Protein AF-A0A973MDX3-F1 (afdb_monomer)

Foldseek 3Di:
DPPPPCVQVDPPDQDDPRDDPVVVVVVVCLVQLLDPVNLVVVVVVLVVVVVVVVVDDDDPDPVVVVVVSVVVNVVSVVVSVVSNVVVVVVVVVVVVVVVVVVVVVVVVVVVVVVVVVVVVVCVVVVPDDDPDD

pLDDT: mean 78.84, std 12.29, range [44.19, 97.0]

Secondary structure (DSSP, 8-state):
--GGGSGGG-TTS--TTSS-HHHHHHHHHHHHHTSHHHHHHHHHHHHHHHHHHHTS---S-HHHHHHHHHHHHHHHHHHHHHHHHHHHHHHHHHHHHHHHHHHHHHHHHHHHHHHHHHHHHHHHTTPPP----

Mean predicted aligned error: 11.64 Å

Radius of gyration: 28.74 Å; Cα contacts (8 Å, |Δi|>4): 23; chains: 1; bounding box: 71×27×79 Å

Structure (mmCIF, N/CA/C/O backbone):
data_AF-A0A973MDX3-F1
#
_entry.id   AF-A0A973MDX3-F1
#
loop_
_atom_site.group_PDB
_atom_site.id
_atom_site.type_symbol
_atom_site.label_atom_id
_atom_site.label_alt_id
_atom_site.label_comp_id
_atom_site.label_asym_id
_atom_site.label_entity_id
_atom_site.label_seq_id
_atom_site.pdbx_PDB_ins_code
_atom_site.Cartn_x
_atom_site.Cartn_y
_atom_site.Cartn_z
_atom_site.occupancy
_atom_site.B_iso_or_equiv
_atom_site.auth_seq_id
_atom_site.auth_comp_id
_atom_site.auth_asym_id
_atom_site.auth_atom_id
_atom_site.pdbx_PDB_model_num
ATOM 1 N N . MET A 1 1 ? -20.266 -10.445 -2.360 1.00 44.19 1 MET A N 1
ATOM 2 C CA . MET A 1 1 ? -19.192 -9.954 -3.263 1.00 44.19 1 MET A CA 1
ATOM 3 C C . MET A 1 1 ? -19.263 -8.447 -3.625 1.00 44.19 1 MET A C 1
ATOM 5 O O . MET A 1 1 ? -18.546 -8.027 -4.521 1.00 44.19 1 MET A O 1
ATOM 9 N N . ARG A 1 2 ? -20.043 -7.577 -2.941 1.00 49.28 2 ARG A N 1
ATOM 10 C CA . ARG A 1 2 ? -20.122 -6.118 -3.250 1.00 49.28 2 ARG A CA 1
ATOM 11 C C . ARG A 1 2 ? -19.399 -5.180 -2.252 1.00 49.28 2 ARG A C 1
ATOM 13 O O . ARG A 1 2 ? -19.384 -3.975 -2.477 1.00 49.28 2 ARG A O 1
ATOM 20 N N . ALA A 1 3 ? -18.777 -5.704 -1.190 1.00 52.31 3 ALA A N 1
ATOM 21 C CA . ALA A 1 3 ? -18.281 -4.909 -0.054 1.00 52.31 3 ALA A CA 1
ATOM 22 C C . ALA A 1 3 ? -16.904 -4.230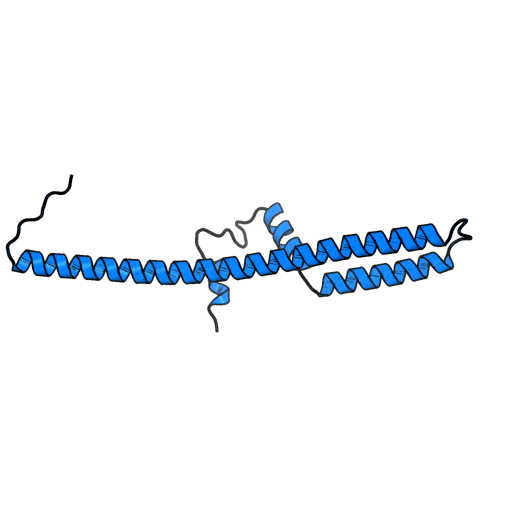 -0.246 1.00 52.31 3 ALA A C 1
ATOM 24 O O . ALA A 1 3 ? -16.581 -3.298 0.482 1.00 52.31 3 ALA A O 1
ATOM 25 N N . HIS A 1 4 ? -16.115 -4.612 -1.258 1.00 52.97 4 HIS A N 1
ATOM 26 C CA . HIS A 1 4 ? -14.783 -4.030 -1.522 1.00 52.97 4 HIS A CA 1
ATOM 27 C C . HIS A 1 4 ? -14.821 -2.525 -1.894 1.00 52.97 4 HIS A C 1
ATOM 29 O O . HIS A 1 4 ? -13.790 -1.865 -1.942 1.00 52.97 4 HIS A O 1
ATOM 35 N N . ARG A 1 5 ? -16.010 -1.961 -2.162 1.00 55.16 5 ARG A N 1
ATOM 36 C CA . ARG A 1 5 ? -16.206 -0.562 -2.590 1.00 55.16 5 ARG A CA 1
ATOM 37 C C . ARG A 1 5 ? -16.560 0.422 -1.464 1.00 55.16 5 ARG A C 1
ATOM 39 O O . ARG A 1 5 ? -16.683 1.613 -1.733 1.00 55.16 5 ARG A O 1
ATOM 46 N N . LEU A 1 6 ? -16.774 -0.045 -0.232 1.00 58.00 6 LEU A N 1
ATOM 47 C CA . LEU A 1 6 ? -17.270 0.807 0.863 1.00 58.00 6 LEU A CA 1
ATOM 48 C C . LEU A 1 6 ? -16.161 1.543 1.629 1.00 58.00 6 LEU A C 1
ATOM 50 O O . LEU A 1 6 ? -16.443 2.575 2.228 1.00 58.00 6 LEU A O 1
ATOM 54 N N . TRP A 1 7 ? -14.905 1.087 1.547 1.00 62.62 7 TRP A N 1
ATOM 55 C CA . TRP A 1 7 ? -13.772 1.730 2.234 1.00 62.62 7 TRP A CA 1
ATOM 56 C C . TRP A 1 7 ? -13.545 3.177 1.777 1.00 62.62 7 TRP A C 1
ATOM 58 O O . TRP A 1 7 ? -13.230 4.053 2.573 1.00 62.62 7 TRP A O 1
ATOM 68 N N . HIS A 1 8 ? -13.810 3.456 0.499 1.00 59.34 8 HIS A N 1
ATOM 69 C CA . HIS A 1 8 ? -13.708 4.797 -0.087 1.00 59.34 8 HIS A CA 1
ATOM 70 C C . HIS A 1 8 ? -14.754 5.784 0.460 1.00 59.34 8 HIS A C 1
ATOM 72 O O . HIS A 1 8 ? -14.729 6.948 0.092 1.00 59.34 8 HIS A O 1
ATOM 78 N N . ARG A 1 9 ? -15.721 5.321 1.262 1.00 55.41 9 ARG A N 1
ATOM 79 C CA . ARG A 1 9 ? -16.761 6.154 1.883 1.00 55.41 9 ARG A CA 1
ATOM 80 C C . ARG A 1 9 ? -16.595 6.274 3.396 1.00 55.41 9 ARG A C 1
ATOM 82 O O . ARG A 1 9 ? -17.478 6.820 4.051 1.00 55.41 9 ARG A O 1
ATOM 89 N N . HIS A 1 10 ? -15.503 5.752 3.958 1.00 63.84 10 HIS A N 1
ATOM 90 C CA . HIS A 1 10 ? -15.245 5.897 5.382 1.00 63.84 10 HIS A CA 1
ATOM 91 C C . HIS A 1 10 ? -14.943 7.376 5.688 1.00 63.84 10 HIS A C 1
ATOM 93 O O . HIS A 1 10 ? -14.055 7.942 5.050 1.00 63.84 10 HIS A O 1
ATOM 99 N N . PRO A 1 11 ? -15.632 8.017 6.651 1.00 62.00 11 PRO A N 1
ATOM 100 C CA . PRO A 1 11 ? -15.537 9.464 6.893 1.00 62.00 11 PRO A CA 1
ATOM 101 C C . PRO A 1 11 ? -14.134 9.947 7.301 1.00 62.00 11 PRO A C 1
ATOM 103 O O . PRO A 1 11 ? -13.851 11.137 7.230 1.00 62.00 11 PRO A O 1
ATOM 106 N N . GLY A 1 12 ? -13.244 9.033 7.702 1.00 66.75 12 GLY A N 1
ATOM 107 C CA . GLY A 1 12 ? -11.834 9.323 7.991 1.00 66.75 12 GLY A CA 1
ATOM 108 C C . GLY A 1 12 ? -10.879 9.210 6.793 1.00 66.75 12 GLY A C 1
ATOM 109 O O . GLY A 1 12 ? -9.713 9.570 6.926 1.00 66.75 12 GLY A O 1
ATOM 110 N N . VAL A 1 13 ? -11.328 8.711 5.634 1.00 66.38 13 VAL A N 1
ATOM 111 C CA . VAL A 1 13 ? -10.479 8.489 4.450 1.00 66.38 13 VAL A CA 1
ATOM 112 C C . VAL A 1 13 ? -10.815 9.523 3.376 1.00 66.38 13 VAL A C 1
ATOM 114 O O . VAL A 1 13 ? -11.832 9.430 2.686 1.00 66.38 13 VAL A O 1
ATOM 117 N N . ARG A 1 14 ? -9.930 10.511 3.216 1.00 70.12 14 ARG A N 1
ATOM 118 C CA . ARG A 1 14 ? -10.050 11.567 2.197 1.00 70.12 14 ARG A CA 1
ATOM 119 C C . ARG A 1 14 ? -10.052 10.936 0.805 1.00 70.12 14 ARG A C 1
ATOM 121 O O . ARG A 1 14 ? -9.131 10.207 0.448 1.00 70.12 14 ARG A O 1
ATOM 128 N N . THR A 1 15 ? -11.091 11.197 0.019 1.00 69.81 15 THR A N 1
ATOM 129 C CA . THR A 1 15 ? -11.275 10.607 -1.315 1.00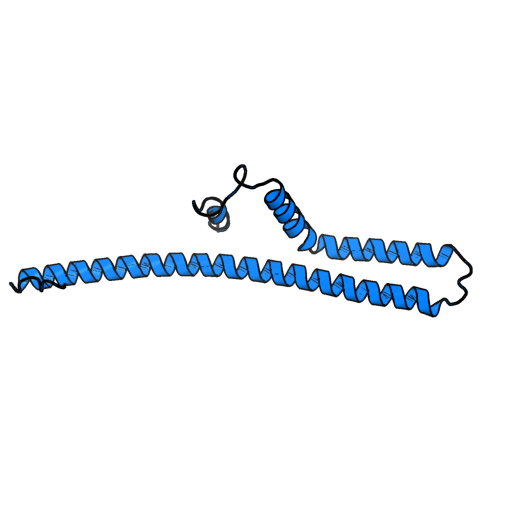 69.81 15 THR A CA 1
ATOM 130 C C . THR A 1 15 ? -11.814 11.634 -2.313 1.00 69.81 15 THR A C 1
ATOM 132 O O . THR A 1 15 ? -12.393 12.652 -1.948 1.00 69.81 15 THR A O 1
ATOM 135 N N . GLY A 1 16 ? -11.597 11.398 -3.610 1.00 72.88 16 GLY A N 1
ATOM 136 C CA . GLY A 1 16 ? -12.126 12.247 -4.683 1.00 72.88 16 GLY A CA 1
ATOM 137 C C . GLY A 1 16 ? -11.567 13.678 -4.722 1.00 72.88 16 GLY A C 1
ATOM 138 O O . GLY A 1 16 ? -10.471 13.905 -5.243 1.00 72.88 16 GLY A O 1
ATOM 139 N N . THR A 1 17 ? -12.380 14.645 -4.291 1.00 68.62 17 THR A N 1
ATOM 140 C CA . THR A 1 17 ? -12.088 16.092 -4.298 1.00 68.62 17 THR A CA 1
ATOM 141 C C . THR A 1 17 ? -11.351 16.567 -3.048 1.00 68.62 17 THR A C 1
ATOM 143 O O . THR A 1 17 ? -10.776 17.649 -3.081 1.00 68.62 17 THR A O 1
ATOM 146 N N . ASP A 1 18 ? -11.317 15.750 -1.989 1.00 74.81 18 ASP A N 1
ATOM 147 C CA . ASP A 1 18 ? -10.689 16.101 -0.704 1.00 74.81 18 ASP A CA 1
ATOM 148 C C . ASP A 1 18 ? -9.188 15.773 -0.643 1.00 74.81 18 ASP A C 1
ATOM 150 O O . ASP A 1 18 ? -8.508 16.113 0.335 1.00 74.81 18 ASP A O 1
ATOM 154 N N . LEU A 1 19 ? -8.671 15.113 -1.687 1.00 77.12 19 LEU A N 1
ATOM 155 C CA . LEU A 1 19 ? -7.246 14.857 -1.881 1.00 77.12 19 LEU A CA 1
ATOM 156 C C . LEU A 1 19 ? -6.556 16.098 -2.445 1.00 77.12 19 LEU A C 1
ATOM 158 O O . LEU A 1 19 ? -7.000 16.711 -3.419 1.00 77.12 19 LEU A O 1
ATOM 162 N N . THR A 1 20 ? -5.400 16.414 -1.884 1.00 86.00 20 THR A N 1
ATOM 163 C CA . THR A 1 20 ? -4.462 17.369 -2.462 1.00 86.00 20 THR A CA 1
ATOM 164 C C . THR A 1 20 ? -3.968 16.881 -3.829 1.00 86.00 20 THR A C 1
ATOM 166 O O . THR A 1 20 ? -3.976 15.688 -4.149 1.00 86.00 20 THR A O 1
ATOM 169 N N . ARG A 1 21 ? -3.481 17.812 -4.661 1.00 83.25 21 ARG A N 1
ATOM 170 C CA . ARG A 1 21 ? -2.885 17.467 -5.967 1.00 83.25 21 ARG A CA 1
ATOM 171 C C . ARG A 1 21 ? -1.739 16.454 -5.829 1.00 83.25 21 ARG A C 1
ATOM 173 O O . ARG A 1 21 ? -1.586 15.606 -6.703 1.00 83.25 21 ARG A O 1
ATOM 180 N N . GLY A 1 22 ? -0.983 16.527 -4.729 1.00 84.06 22 GLY A N 1
ATOM 181 C CA . GLY A 1 22 ? 0.102 15.595 -4.417 1.00 84.06 22 GLY A CA 1
ATOM 182 C C . GLY A 1 22 ? -0.401 14.186 -4.116 1.00 84.06 22 GLY A C 1
ATOM 183 O O . GLY A 1 22 ? 0.093 13.230 -4.703 1.00 84.06 22 GLY A O 1
ATOM 184 N N . GLU A 1 23 ? -1.433 14.048 -3.284 1.00 82.56 23 GLU A N 1
ATOM 185 C CA . GLU A 1 23 ? -2.007 12.735 -2.958 1.00 82.56 23 GLU A CA 1
ATOM 186 C C . GLU A 1 23 ? -2.644 12.074 -4.186 1.00 82.56 23 GLU A C 1
ATOM 188 O O . GLU A 1 23 ? -2.453 10.884 -4.426 1.00 82.56 23 GLU A O 1
ATOM 193 N N . ARG A 1 24 ? -3.321 12.856 -5.037 1.00 82.06 24 ARG A N 1
ATOM 194 C CA . ARG A 1 24 ? -3.885 12.335 -6.289 1.00 82.06 24 ARG A CA 1
ATOM 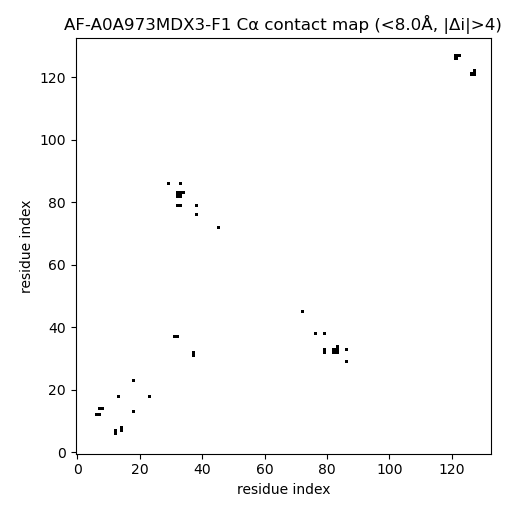195 C C . ARG A 1 24 ? -2.790 11.842 -7.245 1.00 82.06 24 ARG A C 1
ATOM 197 O O . ARG A 1 24 ? -2.962 10.806 -7.883 1.00 82.06 24 ARG A O 1
ATOM 204 N N . ALA A 1 25 ? -1.667 12.557 -7.342 1.00 82.75 25 ALA A N 1
ATOM 205 C CA . ALA A 1 25 ? -0.520 12.118 -8.136 1.00 82.75 25 ALA A CA 1
ATOM 206 C C . ALA A 1 25 ? 0.134 10.854 -7.551 1.00 82.75 25 ALA A C 1
ATOM 208 O O . ALA A 1 25 ? 0.459 9.934 -8.301 1.00 82.75 25 ALA A O 1
ATOM 209 N N . ALA A 1 26 ? 0.267 10.778 -6.224 1.00 82.94 26 ALA A N 1
ATOM 210 C CA . ALA A 1 26 ? 0.806 9.614 -5.530 1.00 82.94 26 ALA A CA 1
ATOM 211 C C . ALA A 1 26 ? -0.054 8.361 -5.750 1.00 82.94 26 ALA A C 1
ATOM 213 O O . ALA A 1 26 ? 0.491 7.294 -6.020 1.00 82.94 26 ALA A O 1
ATOM 214 N N . ASP A 1 27 ? -1.384 8.479 -5.723 1.00 82.31 27 ASP A N 1
ATOM 215 C CA . ASP A 1 27 ? -2.278 7.348 -5.992 1.00 82.31 27 ASP A CA 1
ATOM 216 C C . ASP A 1 27 ? -2.190 6.866 -7.445 1.00 82.31 27 ASP A C 1
ATOM 218 O O . ASP A 1 27 ? -2.148 5.658 -7.695 1.00 82.31 27 ASP A O 1
ATOM 222 N N . ILE A 1 28 ? -2.097 7.787 -8.410 1.00 79.81 28 ILE A N 1
ATOM 223 C CA . ILE A 1 28 ? -1.875 7.435 -9.820 1.00 79.81 28 ILE A CA 1
ATOM 224 C C . ILE A 1 28 ? -0.535 6.708 -9.971 1.00 79.81 28 ILE A C 1
ATOM 226 O O . ILE A 1 28 ? -0.473 5.650 -10.602 1.00 79.81 28 ILE A O 1
ATOM 230 N N . MET A 1 29 ? 0.524 7.238 -9.355 1.00 77.00 29 MET A N 1
ATOM 231 C CA . MET A 1 29 ? 1.859 6.649 -9.397 1.00 77.00 29 MET A CA 1
ATOM 232 C C . MET A 1 29 ? 1.884 5.268 -8.732 1.00 77.00 29 MET A C 1
ATOM 234 O O . MET A 1 29 ? 2.374 4.323 -9.343 1.00 77.00 29 MET A O 1
ATOM 238 N N . ARG A 1 30 ? 1.275 5.101 -7.551 1.00 77.50 30 ARG A N 1
ATOM 239 C CA . ARG A 1 30 ? 1.152 3.810 -6.853 1.00 77.50 30 ARG A CA 1
ATOM 240 C C . ARG A 1 30 ? 0.405 2.781 -7.696 1.00 77.50 30 ARG A C 1
ATOM 242 O O . ARG A 1 30 ? 0.820 1.623 -7.783 1.00 77.50 30 ARG A O 1
ATOM 249 N N . ASN A 1 31 ? -0.684 3.190 -8.343 1.00 77.69 31 ASN A N 1
ATOM 250 C CA . ASN A 1 31 ? -1.482 2.277 -9.150 1.00 77.69 31 ASN A CA 1
ATOM 251 C C . ASN A 1 31 ? -0.774 1.879 -10.459 1.00 77.69 31 ASN A C 1
ATOM 253 O O . ASN A 1 31 ? -0.890 0.729 -10.884 1.00 77.69 31 ASN A O 1
ATOM 257 N N . SER A 1 32 ? -0.006 2.804 -11.044 1.00 73.38 32 SER A N 1
ATOM 258 C CA . SER A 1 32 ? 0.843 2.599 -12.223 1.00 73.38 32 SER A CA 1
ATOM 259 C C . SER A 1 32 ? 2.058 1.710 -11.930 1.00 73.38 32 SER A C 1
ATOM 261 O O . SER A 1 32 ? 2.281 0.722 -12.624 1.00 73.38 32 SER A O 1
ATOM 263 N N . MET A 1 33 ? 2.837 2.038 -10.895 1.00 73.75 33 MET A N 1
ATOM 264 C CA . MET A 1 33 ? 4.106 1.375 -10.562 1.00 73.75 33 MET A CA 1
ATOM 265 C C . MET A 1 33 ? 3.923 -0.025 -9.968 1.00 73.75 33 MET A C 1
ATOM 267 O O . MET A 1 33 ? 4.736 -0.907 -10.217 1.00 73.75 33 MET A O 1
ATOM 271 N N . GLY A 1 34 ? 2.845 -0.270 -9.220 1.00 70.00 34 GLY A N 1
ATOM 272 C CA . GLY A 1 34 ? 2.538 -1.587 -8.648 1.00 70.00 34 GLY A CA 1
ATOM 273 C C . GLY A 1 34 ? 1.748 -2.508 -9.587 1.00 70.00 34 GLY A C 1
ATOM 274 O O . GLY A 1 34 ? 0.895 -3.265 -9.117 1.00 70.00 34 GLY A O 1
ATOM 275 N N . SER A 1 35 ? 1.919 -2.384 -10.906 1.00 80.38 35 SER A N 1
ATOM 276 C CA . SER A 1 35 ? 1.211 -3.185 -11.914 1.00 80.38 35 SER A CA 1
ATOM 277 C C . SER A 1 35 ? 2.181 -4.057 -12.707 1.00 80.38 35 SER A C 1
ATOM 279 O O . SER A 1 35 ? 3.265 -3.611 -13.076 1.00 80.38 35 SER A O 1
ATOM 281 N N . TRP A 1 36 ? 1.760 -5.278 -13.047 1.00 77.56 36 TRP A N 1
ATOM 282 C CA . TRP A 1 36 ? 2.531 -6.175 -13.914 1.00 77.56 36 TRP A CA 1
ATOM 283 C C . TRP A 1 36 ? 2.842 -5.546 -15.280 1.00 77.56 36 TRP A C 1
ATOM 285 O O . TRP A 1 36 ? 3.927 -5.752 -15.815 1.00 77.56 36 TRP A O 1
ATOM 295 N N . ASN A 1 37 ? 1.950 -4.699 -15.805 1.00 79.88 37 ASN A N 1
ATOM 296 C CA . ASN A 1 37 ? 2.157 -4.018 -17.087 1.00 79.88 37 ASN A CA 1
ATOM 297 C C . ASN A 1 37 ? 3.370 -3.069 -17.073 1.00 79.88 37 ASN A C 1
ATOM 299 O O . ASN A 1 37 ? 4.029 -2.915 -18.097 1.00 79.88 37 ASN A O 1
ATOM 303 N N . PHE A 1 38 ? 3.691 -2.457 -15.926 1.00 78.06 38 PHE A N 1
ATOM 304 C CA . PHE A 1 38 ? 4.862 -1.584 -15.791 1.00 78.06 38 PHE A CA 1
ATOM 305 C C . PHE A 1 38 ? 6.169 -2.382 -15.874 1.00 78.06 38 PHE A C 1
ATOM 307 O O . PHE A 1 38 ? 7.105 -1.967 -16.556 1.00 78.06 38 PHE A O 1
ATOM 314 N N . VAL A 1 39 ? 6.199 -3.567 -15.256 1.00 80.94 39 VAL A N 1
ATOM 315 C CA . VAL A 1 39 ? 7.346 -4.486 -15.314 1.00 80.94 39 VAL A CA 1
ATOM 316 C C . VAL A 1 39 ? 7.626 -4.905 -16.756 1.00 80.94 39 VAL A C 1
ATOM 318 O O . VAL A 1 39 ? 8.755 -4.778 -17.224 1.00 80.94 39 VAL A O 1
ATOM 321 N N . PHE A 1 40 ? 6.594 -5.331 -17.492 1.00 82.56 40 PHE A N 1
ATOM 322 C CA . PHE A 1 40 ? 6.743 -5.708 -18.901 1.00 82.56 40 PHE A CA 1
ATOM 323 C C . PHE A 1 40 ? 7.151 -4.527 -19.790 1.00 82.56 40 PHE A C 1
ATOM 325 O O . PHE A 1 40 ? 8.006 -4.692 -20.656 1.00 82.56 40 PHE A O 1
ATOM 332 N N . GLY A 1 41 ? 6.600 -3.330 -19.559 1.00 84.75 41 GLY A N 1
ATOM 333 C CA . GLY A 1 41 ? 6.989 -2.123 -20.292 1.00 84.75 41 GLY A CA 1
ATOM 334 C C . GLY A 1 41 ? 8.462 -1.757 -20.091 1.00 84.75 41 GLY A C 1
ATOM 335 O O . GLY A 1 41 ? 9.158 -1.456 -21.058 1.00 84.75 41 GLY A O 1
ATOM 336 N N . SER A 1 42 ? 8.960 -1.852 -18.854 1.00 76.75 42 SER A N 1
ATOM 337 C CA . SER A 1 42 ? 10.376 -1.625 -18.547 1.00 76.75 42 SER A CA 1
ATOM 338 C C . SER A 1 42 ? 11.283 -2.680 -19.192 1.00 76.75 42 SER A C 1
ATOM 340 O O . SER A 1 42 ? 12.329 -2.323 -19.733 1.00 76.75 42 SER A O 1
ATOM 342 N N . LEU A 1 43 ? 10.858 -3.948 -19.215 1.00 81.56 43 LEU A N 1
ATOM 343 C CA . LEU A 1 43 ? 11.578 -5.031 -19.894 1.00 81.56 43 LEU A CA 1
ATOM 344 C C . LEU A 1 43 ? 11.667 -4.810 -21.410 1.00 81.56 43 LEU A C 1
ATOM 346 O O . LEU A 1 43 ? 12.732 -4.986 -21.995 1.00 81.56 43 LEU A O 1
ATOM 350 N N . LEU A 1 44 ? 10.564 -4.403 -22.045 1.00 85.88 44 LEU A N 1
ATOM 351 C CA . LEU A 1 44 ? 10.523 -4.118 -23.482 1.00 85.88 44 LEU A CA 1
ATOM 352 C C . LEU A 1 44 ? 11.371 -2.898 -23.848 1.00 85.88 44 LEU A C 1
ATOM 354 O O . LEU A 1 44 ? 12.107 -2.940 -24.831 1.00 85.88 44 LEU A O 1
ATOM 358 N N . PHE A 1 45 ? 11.304 -1.832 -23.046 1.00 83.44 45 PHE A N 1
ATOM 359 C CA . PHE A 1 45 ? 12.154 -0.655 -23.222 1.00 83.44 45 PHE A CA 1
ATOM 360 C C . PHE A 1 45 ? 13.638 -1.026 -23.137 1.00 83.44 45 PHE A C 1
ATOM 362 O O . PHE A 1 45 ? 14.425 -0.628 -23.992 1.00 83.44 45 PHE A O 1
ATOM 369 N N . LEU A 1 46 ? 14.008 -1.847 -22.151 1.00 75.69 46 LEU A N 1
ATOM 370 C CA . LEU A 1 46 ? 15.373 -2.332 -21.989 1.00 75.69 46 LEU A CA 1
ATOM 371 C C . LEU A 1 46 ? 15.818 -3.207 -23.167 1.00 75.69 46 LEU A C 1
ATOM 373 O O . LEU A 1 46 ? 16.917 -3.020 -23.679 1.00 75.69 46 LEU A O 1
ATOM 377 N N . ALA A 1 47 ? 14.968 -4.129 -23.626 1.00 81.25 47 ALA A N 1
ATOM 378 C CA . ALA A 1 47 ? 15.258 -4.967 -24.787 1.00 81.25 47 ALA A CA 1
ATOM 379 C C . ALA A 1 47 ? 15.476 -4.124 -26.057 1.00 81.25 47 ALA A C 1
ATOM 381 O O . ALA A 1 47 ? 16.418 -4.370 -26.809 1.00 81.25 47 ALA A O 1
ATOM 382 N N . GLY A 1 48 ? 14.655 -3.087 -26.259 1.00 83.56 48 GLY A N 1
ATOM 383 C CA . GLY A 1 48 ? 14.841 -2.121 -27.343 1.00 83.56 48 GLY A CA 1
ATOM 384 C C . GLY A 1 48 ? 16.136 -1.315 -27.206 1.00 83.56 48 GLY A C 1
ATOM 385 O O . GLY A 1 48 ? 16.825 -1.088 -28.197 1.00 83.56 48 GLY A O 1
ATOM 386 N N . TRP A 1 49 ? 16.506 -0.932 -25.982 1.00 75.25 49 TRP A N 1
ATOM 387 C CA . TRP A 1 49 ? 17.741 -0.198 -25.707 1.00 75.25 49 TRP A CA 1
ATOM 388 C C . TRP A 1 49 ? 18.998 -1.038 -25.960 1.00 75.25 49 TRP A C 1
ATOM 390 O O . TRP A 1 49 ? 19.957 -0.540 -26.543 1.00 75.25 49 TRP A O 1
ATOM 400 N N . ILE A 1 50 ? 18.981 -2.320 -25.578 1.00 74.06 50 ILE A N 1
ATOM 401 C CA . ILE A 1 50 ? 20.053 -3.279 -25.890 1.00 74.06 50 ILE A CA 1
ATOM 402 C C . ILE A 1 50 ? 20.231 -3.387 -27.404 1.00 74.06 50 ILE A C 1
ATOM 404 O O . ILE A 1 50 ? 21.341 -3.232 -27.902 1.00 74.06 50 ILE A O 1
ATOM 408 N N . ALA A 1 51 ? 19.136 -3.592 -28.141 1.00 77.19 51 ALA A N 1
ATOM 409 C CA . ALA A 1 51 ? 19.184 -3.702 -29.596 1.00 77.19 51 ALA A CA 1
ATOM 410 C C . ALA A 1 51 ? 19.749 -2.432 -30.260 1.00 77.19 51 ALA A C 1
ATOM 412 O O . ALA A 1 51 ? 20.524 -2.529 -31.207 1.00 77.19 51 ALA A O 1
ATOM 413 N N . ALA A 1 52 ? 19.405 -1.248 -29.742 1.00 74.06 52 ALA A N 1
ATOM 414 C CA . ALA A 1 52 ? 19.949 0.019 -30.224 1.00 74.06 52 ALA A CA 1
ATOM 415 C C . ALA A 1 52 ? 21.449 0.181 -29.906 1.00 74.06 52 ALA A C 1
ATOM 417 O O . ALA A 1 52 ? 22.204 0.674 -30.748 1.00 74.06 52 ALA A O 1
ATOM 418 N N . ALA A 1 53 ? 21.891 -0.256 -28.721 1.00 71.31 53 ALA A N 1
ATOM 419 C CA . ALA A 1 53 ? 23.286 -0.172 -28.289 1.00 71.31 53 ALA A CA 1
ATOM 420 C C . ALA A 1 53 ? 24.232 -1.018 -29.163 1.00 71.31 53 ALA A C 1
ATOM 422 O O . ALA A 1 53 ? 25.331 -0.565 -29.474 1.00 71.31 53 ALA A O 1
ATOM 423 N N . GLU A 1 54 ? 23.788 -2.191 -29.624 1.00 66.00 54 GLU A N 1
ATOM 424 C CA . GLU A 1 54 ? 24.556 -3.071 -30.525 1.00 66.00 54 GLU A CA 1
ATOM 425 C C . GLU A 1 54 ? 24.769 -2.464 -31.928 1.00 66.00 54 GLU A C 1
ATOM 427 O O . GLU A 1 54 ? 25.732 -2.791 -32.616 1.00 66.00 54 GLU A O 1
ATOM 432 N N . THR A 1 55 ? 23.895 -1.552 -32.368 1.00 66.25 55 THR A N 1
ATOM 433 C CA . THR A 1 55 ? 23.930 -0.983 -33.731 1.00 66.25 55 THR A CA 1
ATOM 434 C C . THR A 1 55 ? 24.713 0.333 -33.876 1.00 66.25 55 THR A C 1
ATOM 436 O O . THR A 1 55 ? 24.857 0.821 -34.996 1.00 66.25 55 THR A O 1
ATOM 439 N N . GLY A 1 56 ? 25.199 0.936 -32.779 1.00 62.16 56 GLY A N 1
ATOM 440 C CA . GLY A 1 56 ? 25.507 2.376 -32.742 1.00 62.16 56 GLY A CA 1
ATOM 441 C C . GLY A 1 56 ? 26.966 2.851 -32.635 1.00 62.16 56 GLY A C 1
ATOM 442 O O . GLY A 1 56 ? 27.201 4.018 -32.939 1.00 62.16 56 GLY A O 1
ATOM 443 N N . ALA A 1 57 ? 27.956 2.052 -32.212 1.00 53.75 57 ALA A N 1
ATOM 444 C CA . ALA A 1 57 ? 29.335 2.556 -32.064 1.00 53.75 57 ALA A CA 1
ATOM 445 C C . ALA A 1 57 ? 30.394 1.439 -31.951 1.00 53.75 57 ALA A C 1
ATOM 447 O O . ALA A 1 57 ? 30.089 0.380 -31.405 1.00 53.75 57 ALA A O 1
ATOM 448 N N . PRO A 1 58 ? 31.653 1.669 -32.382 1.00 53.72 58 PRO A N 1
ATOM 449 C CA . PRO A 1 58 ? 32.772 0.808 -32.015 1.00 53.72 58 PRO A CA 1
ATOM 450 C C . PRO A 1 58 ? 33.055 1.021 -30.522 1.00 53.72 58 PRO A C 1
ATOM 452 O O . PRO A 1 58 ? 33.550 2.067 -30.113 1.00 53.72 58 PRO A O 1
ATOM 455 N N . ILE A 1 59 ? 32.630 0.070 -29.690 1.00 55.62 59 ILE A N 1
ATOM 456 C CA . ILE A 1 59 ? 32.750 0.165 -28.233 1.00 55.62 59 ILE A CA 1
ATOM 457 C C . ILE A 1 59 ? 34.141 -0.324 -27.834 1.00 55.62 59 ILE A C 1
ATOM 459 O O . ILE A 1 59 ? 34.434 -1.513 -27.943 1.00 55.62 59 ILE A O 1
ATOM 463 N N . ASP A 1 60 ? 34.964 0.565 -27.286 1.00 55.88 60 ASP A N 1
ATOM 464 C CA . ASP A 1 60 ? 36.315 0.243 -26.806 1.00 55.88 60 ASP A CA 1
ATOM 465 C C . ASP A 1 60 ? 36.344 -0.714 -25.591 1.00 55.88 60 ASP A C 1
ATOM 467 O O . ASP A 1 60 ? 37.415 -1.034 -25.092 1.00 55.88 60 ASP A O 1
ATOM 471 N N . ASN A 1 61 ? 35.196 -1.196 -25.096 1.00 60.09 61 ASN A N 1
ATOM 472 C CA . ASN A 1 61 ? 35.062 -2.289 -24.121 1.00 60.09 61 ASN A CA 1
ATOM 473 C C . ASN A 1 61 ? 33.598 -2.801 -24.083 1.00 60.09 61 ASN A C 1
ATOM 475 O O . ASN A 1 61 ? 32.786 -2.293 -23.301 1.00 60.09 61 ASN A O 1
ATOM 479 N N . PRO A 1 62 ? 33.221 -3.806 -24.893 1.00 65.62 62 PRO A N 1
ATOM 480 C CA . PRO A 1 62 ? 31.837 -4.287 -24.963 1.00 65.62 62 PRO A CA 1
ATOM 481 C C . PRO A 1 62 ? 31.347 -4.929 -23.649 1.00 65.62 62 PRO A C 1
ATOM 483 O O . PRO A 1 62 ? 30.157 -4.883 -23.337 1.00 65.62 62 PRO A O 1
ATOM 486 N N . GLN A 1 63 ? 32.251 -5.457 -22.817 1.00 65.56 63 GLN A N 1
ATOM 487 C CA . GLN A 1 63 ? 31.897 -6.091 -21.544 1.00 65.56 63 GLN A CA 1
ATOM 488 C C . GLN A 1 63 ? 31.342 -5.114 -20.492 1.00 65.56 63 GLN A C 1
ATOM 490 O O . GLN A 1 63 ? 30.411 -5.477 -19.774 1.00 65.56 63 GLN A O 1
ATOM 495 N N . LEU A 1 64 ? 31.870 -3.886 -20.381 1.00 71.06 64 LEU A N 1
ATOM 496 C CA . LEU A 1 64 ? 31.437 -2.937 -19.341 1.00 71.06 64 LEU A CA 1
ATOM 497 C C . LEU A 1 64 ? 30.045 -2.348 -19.617 1.00 71.06 64 LEU A C 1
ATOM 499 O O . LEU A 1 64 ? 29.265 -2.173 -18.680 1.00 71.06 64 LEU A O 1
ATOM 503 N N . THR A 1 65 ? 29.703 -2.093 -20.883 1.00 76.75 65 THR A N 1
ATOM 504 C CA . THR A 1 65 ? 28.386 -1.559 -21.275 1.00 76.75 65 THR A CA 1
ATOM 505 C C . THR A 1 65 ? 27.270 -2.559 -20.986 1.00 76.75 65 THR A C 1
ATOM 507 O O . THR A 1 65 ? 26.266 -2.199 -20.372 1.00 76.75 65 THR A O 1
ATOM 510 N N . ILE A 1 66 ? 27.466 -3.830 -21.351 1.00 72.38 66 ILE A N 1
ATOM 511 C CA . ILE A 1 66 ? 26.487 -4.894 -21.098 1.00 72.38 66 ILE A CA 1
ATOM 512 C C . ILE A 1 66 ? 26.361 -5.154 -19.592 1.00 72.38 66 ILE A C 1
ATOM 514 O O . ILE A 1 66 ? 25.247 -5.249 -19.077 1.00 72.38 66 ILE A O 1
ATOM 518 N N . LEU A 1 67 ? 27.482 -5.198 -18.861 1.00 80.00 67 LEU A N 1
ATOM 519 C CA . LEU A 1 67 ? 27.473 -5.409 -17.412 1.00 80.00 67 LEU A CA 1
ATOM 520 C C . LEU A 1 67 ? 26.728 -4.290 -16.664 1.00 80.00 67 LEU A C 1
ATOM 522 O O . LEU A 1 67 ? 25.893 -4.583 -15.808 1.00 80.00 67 LEU A O 1
ATOM 526 N N . ASN A 1 68 ? 26.978 -3.021 -17.004 1.00 82.94 68 ASN A N 1
ATOM 527 C CA . ASN A 1 68 ? 26.284 -1.875 -16.403 1.00 82.94 68 ASN A CA 1
ATOM 528 C C . ASN A 1 68 ? 24.768 -1.913 -16.665 1.00 82.94 6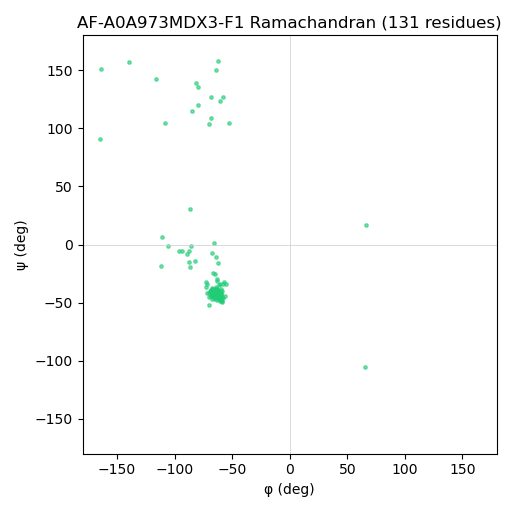8 ASN A C 1
ATOM 530 O O . ASN A 1 68 ? 23.955 -1.558 -15.807 1.00 82.94 68 ASN A O 1
ATOM 534 N N . LEU A 1 69 ? 24.374 -2.397 -17.840 1.00 77.88 69 LEU A N 1
ATOM 535 C CA . LEU A 1 69 ? 22.974 -2.534 -18.207 1.00 77.88 69 LEU A CA 1
ATOM 536 C C . LEU A 1 69 ? 22.282 -3.673 -17.446 1.00 77.88 69 LEU A C 1
ATOM 538 O O . LEU A 1 69 ? 21.174 -3.498 -16.939 1.00 77.88 69 LEU A O 1
ATOM 542 N N . VAL A 1 70 ? 22.958 -4.816 -17.300 1.00 79.12 70 VAL A N 1
ATOM 543 C CA . VAL A 1 70 ? 22.469 -5.950 -16.501 1.00 79.12 70 VAL A CA 1
ATOM 544 C C . VAL A 1 70 ? 22.318 -5.550 -15.032 1.00 79.12 70 VAL A C 1
ATOM 546 O O . VAL A 1 70 ? 21.277 -5.815 -14.433 1.00 79.12 70 VAL A O 1
ATOM 549 N N . LEU A 1 71 ? 23.303 -4.850 -14.459 1.00 82.75 71 LEU A N 1
ATOM 550 C CA . LEU A 1 71 ? 23.241 -4.340 -13.084 1.00 82.75 71 LEU A CA 1
ATOM 551 C C . LEU A 1 71 ? 22.079 -3.354 -12.893 1.00 82.75 71 LEU A C 1
ATOM 553 O O . LEU A 1 71 ? 21.334 -3.462 -11.917 1.00 82.75 71 LEU A O 1
ATOM 557 N N . SER A 1 72 ? 21.862 -2.453 -13.855 1.00 82.94 72 SER A N 1
ATOM 558 C CA . SER A 1 72 ? 20.725 -1.523 -13.843 1.00 82.94 72 SER A CA 1
ATOM 559 C C . SER A 1 72 ? 19.377 -2.252 -13.928 1.00 82.94 72 SER A C 1
ATOM 561 O O . SER A 1 72 ? 18.429 -1.883 -13.236 1.00 82.94 72 SER A O 1
ATOM 563 N N . CYS A 1 73 ? 19.286 -3.327 -14.719 1.00 79.75 73 CYS A N 1
ATOM 564 C CA . CYS A 1 73 ? 18.085 -4.158 -14.816 1.00 79.75 73 CYS A CA 1
ATOM 565 C C . CYS A 1 73 ? 17.771 -4.877 -13.502 1.00 79.75 73 CYS A C 1
ATOM 567 O O . CYS A 1 73 ? 16.614 -4.917 -13.084 1.00 79.75 73 CYS A O 1
ATOM 569 N N . VAL A 1 74 ? 18.787 -5.439 -12.841 1.00 84.88 74 VAL A N 1
ATOM 570 C CA . VAL A 1 74 ? 18.612 -6.100 -11.542 1.00 84.88 74 VAL A CA 1
ATOM 571 C C . VAL A 1 74 ? 18.118 -5.093 -10.502 1.00 84.88 74 VAL A C 1
ATOM 573 O O . VAL A 1 74 ? 17.160 -5.388 -9.790 1.00 84.88 74 VAL A O 1
ATOM 576 N N . ALA A 1 75 ? 18.684 -3.883 -10.472 1.00 86.50 75 ALA A N 1
ATOM 577 C CA . ALA A 1 75 ? 18.23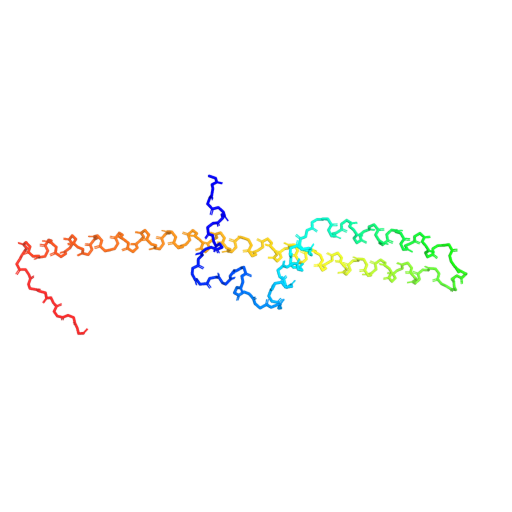1 -2.813 -9.581 1.00 86.50 75 ALA A CA 1
ATOM 578 C C . ALA A 1 75 ? 16.784 -2.362 -9.876 1.00 86.50 75 ALA A C 1
ATOM 580 O O . ALA A 1 75 ? 15.979 -2.193 -8.958 1.00 86.50 75 ALA A O 1
ATOM 581 N N . ALA A 1 76 ? 16.41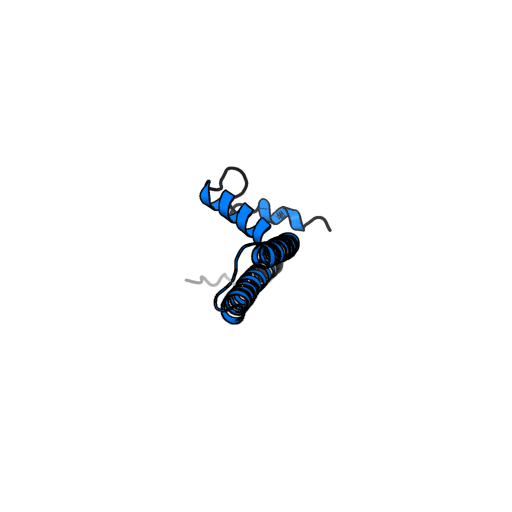3 -2.217 -11.151 1.00 83.62 76 ALA A N 1
ATOM 582 C CA . ALA A 1 76 ? 15.047 -1.870 -11.548 1.00 83.62 76 ALA A CA 1
ATOM 583 C C . ALA A 1 76 ? 14.037 -2.967 -11.169 1.00 83.62 76 ALA A C 1
ATOM 585 O O . ALA A 1 76 ? 12.964 -2.671 -10.637 1.00 83.62 76 ALA A O 1
ATOM 586 N N . LEU A 1 77 ? 14.394 -4.238 -11.384 1.00 83.06 77 LEU A N 1
ATOM 587 C CA . LEU A 1 77 ? 13.576 -5.384 -10.992 1.00 83.06 77 LEU A CA 1
ATOM 588 C C . LEU A 1 77 ? 13.396 -5.442 -9.470 1.00 83.06 77 LEU A C 1
ATOM 590 O O . LEU A 1 77 ? 12.284 -5.675 -8.998 1.00 83.06 77 LEU A O 1
ATOM 594 N N . GLN A 1 78 ? 14.455 -5.173 -8.701 1.00 84.88 78 GLN A N 1
ATOM 595 C CA . GLN A 1 78 ? 14.381 -5.061 -7.241 1.00 84.88 78 GLN A CA 1
ATOM 596 C C . GLN A 1 78 ? 13.387 -3.974 -6.812 1.00 84.88 78 GLN A C 1
ATOM 598 O O . GLN A 1 78 ? 12.527 -4.232 -5.969 1.00 84.88 78 GLN A O 1
ATOM 603 N N . GLY A 1 79 ? 13.446 -2.790 -7.433 1.00 86.56 79 GLY A N 1
ATOM 604 C CA . GLY A 1 79 ? 12.496 -1.706 -7.176 1.00 86.56 79 GLY A CA 1
ATOM 605 C C . GLY A 1 79 ? 11.049 -2.097 -7.489 1.00 86.56 79 GLY A C 1
ATOM 606 O O . GLY A 1 79 ? 10.154 -1.865 -6.677 1.00 86.56 79 GLY A O 1
ATOM 607 N N . ALA A 1 80 ? 10.809 -2.752 -8.628 1.00 84.06 80 ALA A N 1
ATOM 608 C CA . ALA A 1 80 ? 9.477 -3.205 -9.022 1.00 84.06 80 ALA A CA 1
ATOM 609 C C . ALA A 1 80 ? 8.908 -4.270 -8.070 1.00 84.06 80 ALA A C 1
ATOM 611 O O . ALA A 1 80 ? 7.749 -4.180 -7.664 1.00 84.06 80 ALA A O 1
ATOM 612 N N . ILE A 1 81 ? 9.721 -5.253 -7.674 1.00 85.00 81 ILE A N 1
ATOM 613 C CA . ILE A 1 81 ? 9.318 -6.283 -6.707 1.00 85.00 81 ILE A CA 1
ATOM 614 C C . ILE A 1 81 ? 8.967 -5.638 -5.364 1.00 85.00 81 ILE A C 1
ATOM 616 O O . ILE A 1 81 ? 7.933 -5.975 -4.788 1.00 85.00 81 ILE A O 1
ATOM 620 N N . LEU A 1 82 ? 9.770 -4.676 -4.894 1.00 88.88 82 LEU A N 1
ATOM 621 C CA . LEU A 1 82 ? 9.493 -3.927 -3.667 1.00 88.88 82 LEU A CA 1
ATOM 622 C C . LEU A 1 82 ? 8.152 -3.180 -3.750 1.00 88.88 82 LEU A C 1
ATOM 624 O O . LEU A 1 82 ? 7.338 -3.278 -2.835 1.00 88.88 82 LEU A O 1
ATOM 628 N N . LEU A 1 83 ? 7.893 -2.485 -4.861 1.00 86.00 83 LEU A N 1
ATOM 629 C CA . LEU A 1 83 ? 6.639 -1.764 -5.116 1.00 86.00 83 LEU A CA 1
ATOM 630 C C . LEU A 1 83 ? 5.419 -2.700 -5.148 1.00 86.00 83 LEU A C 1
ATOM 632 O O . LEU A 1 83 ? 4.367 -2.375 -4.594 1.00 86.00 83 LEU A O 1
ATOM 636 N N . ILE A 1 84 ? 5.550 -3.877 -5.765 1.00 85.62 84 ILE A N 1
ATOM 637 C CA . ILE A 1 84 ? 4.483 -4.887 -5.814 1.00 85.62 84 ILE A CA 1
ATOM 638 C C . ILE A 1 84 ? 4.236 -5.478 -4.421 1.00 85.62 84 ILE A C 1
ATOM 640 O O . ILE A 1 84 ? 3.082 -5.612 -4.006 1.00 85.62 84 ILE A O 1
ATOM 644 N N . ALA A 1 85 ? 5.301 -5.802 -3.684 1.00 88.50 85 ALA A N 1
ATOM 645 C CA . ALA A 1 85 ? 5.209 -6.322 -2.326 1.00 88.50 85 ALA A CA 1
ATOM 646 C C . ALA A 1 85 ? 4.549 -5.307 -1.383 1.00 88.50 85 ALA A C 1
ATOM 648 O O . ALA A 1 85 ? 3.632 -5.675 -0.650 1.00 88.50 85 ALA A O 1
ATOM 649 N N . ALA A 1 86 ? 4.940 -4.032 -1.471 1.00 88.19 86 ALA A N 1
ATOM 650 C CA . ALA A 1 86 ? 4.336 -2.943 -0.710 1.00 88.19 86 ALA A CA 1
ATOM 651 C C . ALA A 1 86 ? 2.840 -2.797 -1.024 1.00 88.19 86 ALA A C 1
ATOM 653 O O . ALA A 1 86 ? 2.016 -2.794 -0.114 1.00 88.19 86 ALA A O 1
ATOM 654 N N . LYS A 1 87 ? 2.456 -2.791 -2.309 1.00 86.31 87 LYS A N 1
ATOM 655 C CA . LYS A 1 87 ? 1.041 -2.731 -2.710 1.00 86.31 87 LYS A CA 1
ATOM 656 C C . LYS A 1 87 ? 0.232 -3.916 -2.175 1.00 86.31 87 LYS A C 1
ATOM 658 O O . LYS A 1 87 ? -0.908 -3.734 -1.752 1.00 86.31 87 LYS A O 1
ATOM 663 N N . ARG A 1 88 ? 0.794 -5.129 -2.195 1.00 88.50 88 ARG A N 1
ATOM 664 C CA . ARG A 1 88 ? 0.130 -6.322 -1.650 1.00 88.50 88 ARG A CA 1
ATOM 665 C C . ARG A 1 88 ? -0.010 -6.239 -0.130 1.00 88.50 88 ARG A C 1
ATOM 667 O O . ARG A 1 88 ? -1.065 -6.590 0.387 1.00 88.50 88 ARG A O 1
ATOM 674 N N . ALA A 1 89 ? 1.026 -5.781 0.570 1.00 88.50 89 ALA A N 1
ATOM 675 C CA . ALA A 1 89 ? 0.984 -5.583 2.015 1.00 88.50 89 ALA A CA 1
ATOM 676 C C . ALA A 1 89 ? -0.093 -4.557 2.402 1.00 88.50 89 ALA A C 1
ATOM 678 O O . ALA A 1 89 ?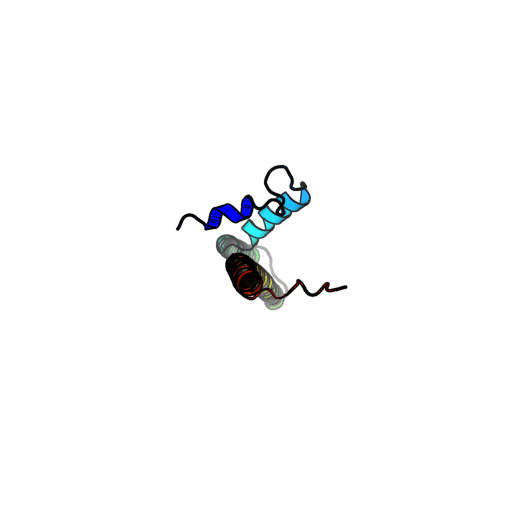 -0.929 -4.863 3.244 1.00 88.50 89 ALA A O 1
ATOM 679 N N . ASP A 1 90 ? -0.154 -3.410 1.718 1.00 87.31 90 ASP A N 1
ATOM 680 C CA . ASP A 1 90 ? -1.190 -2.387 1.925 1.00 87.31 90 ASP A CA 1
ATOM 681 C C . ASP A 1 90 ? -2.609 -2.951 1.751 1.00 87.31 90 ASP A C 1
ATOM 683 O O . ASP A 1 90 ? -3.499 -2.671 2.554 1.00 87.31 90 ASP A O 1
ATOM 687 N N . GLN A 1 91 ? -2.833 -3.762 0.710 1.00 86.38 91 GLN A N 1
ATOM 688 C CA . GLN A 1 91 ? -4.134 -4.390 0.452 1.00 86.38 91 GLN A CA 1
ATOM 689 C C . GLN A 1 91 ? -4.545 -5.356 1.567 1.00 86.38 91 GLN A C 1
ATOM 691 O O . GLN A 1 91 ? -5.699 -5.342 1.992 1.00 86.38 91 GLN A O 1
ATOM 696 N N . VAL A 1 92 ? -3.611 -6.183 2.044 1.00 89.00 92 VAL A N 1
ATOM 697 C CA . VAL A 1 92 ? -3.858 -7.118 3.149 1.00 89.00 92 VAL A CA 1
ATOM 698 C C . VAL A 1 92 ? -4.147 -6.352 4.439 1.00 89.00 92 VAL A C 1
ATOM 700 O O . VAL A 1 92 ? -5.139 -6.643 5.099 1.00 89.00 92 VAL A O 1
ATOM 703 N N . SER A 1 93 ? -3.343 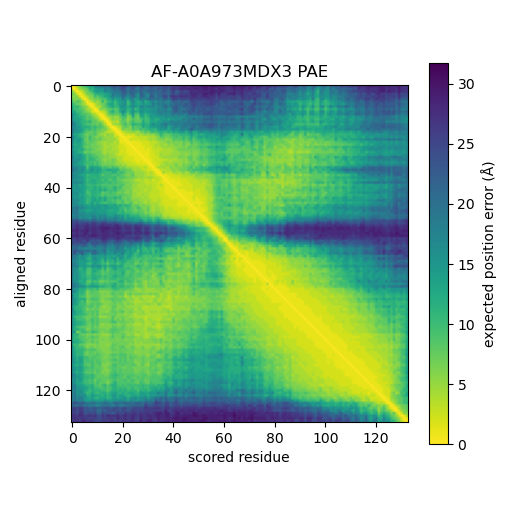-5.336 4.760 1.00 89.00 93 SER A N 1
ATOM 704 C CA . SER A 1 93 ? -3.542 -4.486 5.939 1.00 89.00 93 SER A CA 1
ATOM 705 C C . SER A 1 93 ? -4.905 -3.791 5.932 1.00 89.00 93 SER A C 1
ATOM 707 O O . SER A 1 93 ? -5.562 -3.725 6.967 1.00 89.00 93 SER A O 1
ATOM 709 N N . ALA A 1 94 ? -5.366 -3.311 4.772 1.00 86.31 94 ALA A N 1
ATOM 710 C CA . ALA A 1 94 ? -6.685 -2.694 4.642 1.00 86.31 94 ALA A CA 1
ATOM 711 C C . ALA A 1 94 ? -7.835 -3.690 4.881 1.00 86.31 94 ALA A C 1
ATOM 713 O O . ALA A 1 94 ? -8.839 -3.335 5.498 1.00 86.31 94 ALA A O 1
ATOM 714 N N . GLU A 1 95 ? -7.699 -4.933 4.412 1.00 86.31 95 GLU A N 1
ATOM 715 C CA . GLU A 1 95 ? -8.705 -5.977 4.642 1.00 86.31 95 GLU A CA 1
ATOM 716 C C . GLU A 1 95 ? -8.734 -6.421 6.112 1.00 86.31 95 GLU A C 1
ATOM 718 O O . GLU A 1 95 ? -9.819 -6.540 6.683 1.00 86.31 95 GLU A O 1
ATOM 723 N N . LEU A 1 96 ? -7.564 -6.590 6.745 1.00 89.56 96 LEU A N 1
ATOM 724 C CA . LEU A 1 96 ? -7.459 -6.892 8.178 1.00 89.56 96 LEU A CA 1
ATOM 725 C C . LEU A 1 96 ? -8.118 -5.798 9.021 1.00 89.56 96 LEU A C 1
ATOM 727 O O . LEU A 1 96 ? -8.974 -6.103 9.842 1.00 89.56 96 LEU A O 1
ATOM 731 N N . ALA A 1 97 ? -7.809 -4.527 8.752 1.00 86.00 97 ALA A N 1
ATOM 732 C CA . ALA A 1 97 ? -8.400 -3.405 9.482 1.00 86.00 97 ALA A CA 1
ATOM 733 C C . ALA A 1 97 ? -9.937 -3.384 9.400 1.00 86.00 97 ALA A C 1
ATOM 735 O O . ALA A 1 97 ? -10.612 -2.994 10.353 1.00 86.00 97 ALA A O 1
ATOM 736 N N . ARG A 1 98 ? -10.514 -3.816 8.270 1.00 85.50 98 ARG A N 1
ATOM 737 C CA . ARG A 1 98 ? -11.970 -3.938 8.135 1.00 85.50 98 ARG A CA 1
ATOM 738 C C . ARG A 1 98 ? -12.524 -5.085 8.977 1.00 85.50 98 ARG A C 1
ATOM 740 O O . ARG A 1 98 ? -13.542 -4.905 9.639 1.00 85.50 98 ARG A O 1
ATOM 747 N N . HIS A 1 99 ? -11.879 -6.246 8.931 1.00 88.81 99 HIS A N 1
ATOM 748 C CA . HIS A 1 99 ? -12.287 -7.407 9.719 1.00 88.81 99 HIS A CA 1
ATOM 749 C C . HIS A 1 99 ? -12.223 -7.120 11.227 1.00 88.81 99 HIS A C 1
ATOM 751 O O . HIS A 1 99 ? -13.152 -7.456 11.965 1.00 88.81 99 HIS A O 1
ATOM 757 N N . ASP A 1 100 ? -11.161 -6.448 11.670 1.00 91.31 100 ASP A N 1
ATOM 758 C CA . ASP A 1 100 ? -10.992 -6.039 13.062 1.00 91.31 100 ASP A CA 1
ATOM 759 C C . ASP A 1 100 ? -12.104 -5.070 13.477 1.00 91.31 100 ASP A C 1
ATOM 761 O O . ASP A 1 100 ? -12.760 -5.296 14.487 1.00 91.31 100 ASP A O 1
ATOM 765 N N . PHE A 1 101 ? -12.441 -4.079 12.643 1.00 89.69 101 PHE A N 1
ATOM 766 C CA . PHE A 1 101 ? -13.558 -3.169 12.920 1.00 89.69 101 PHE A CA 1
ATOM 767 C C . PHE A 1 101 ? -14.915 -3.889 13.058 1.00 89.69 101 PHE A C 1
ATOM 769 O O . PHE A 1 101 ? -15.713 -3.585 13.952 1.00 89.69 101 PHE A O 1
ATOM 776 N N . GLU A 1 102 ? -15.211 -4.852 12.182 1.00 89.81 102 GLU A N 1
ATOM 777 C CA . GLU A 1 102 ? -16.444 -5.648 12.267 1.00 89.81 102 GLU A CA 1
ATOM 778 C C . GLU A 1 102 ? -16.478 -6.492 13.552 1.00 89.81 102 GLU A C 1
ATOM 780 O O . GLU A 1 102 ? -17.503 -6.549 14.238 1.00 89.81 102 GLU A O 1
ATOM 785 N N . THR A 1 103 ? -15.342 -7.082 13.924 1.00 92.38 103 THR A N 1
ATOM 786 C CA . THR A 1 103 ? -15.199 -7.885 15.145 1.00 92.38 103 THR A CA 1
ATOM 787 C C . THR A 1 103 ? -15.327 -7.024 16.402 1.00 92.38 103 THR A C 1
ATOM 789 O O . THR A 1 103 ? -16.065 -7.380 17.324 1.00 92.38 103 THR A O 1
ATOM 792 N N . ASP A 1 104 ? -14.684 -5.860 16.427 1.00 93.44 104 ASP A N 1
ATOM 793 C CA . ASP A 1 104 ? -14.718 -4.917 17.544 1.00 93.44 104 ASP A CA 1
ATOM 794 C C . ASP A 1 104 ? -16.126 -4.374 17.767 1.00 93.44 104 ASP A C 1
ATOM 796 O O . ASP A 1 104 ? -16.614 -4.312 18.896 1.00 93.44 104 ASP A O 1
ATOM 800 N N . THR A 1 105 ? -16.833 -4.019 16.692 1.00 94.00 105 THR A N 1
ATOM 801 C CA . THR A 1 105 ? -18.212 -3.527 16.802 1.00 94.00 105 THR A CA 1
ATOM 802 C C . THR A 1 105 ? -19.185 -4.610 17.266 1.00 94.00 105 THR A C 1
ATOM 804 O O . THR A 1 105 ? -20.086 -4.315 18.057 1.00 94.00 105 THR A O 1
ATOM 807 N N . ALA A 1 106 ? -19.014 -5.859 16.824 1.00 94.44 106 ALA A N 1
ATOM 808 C CA . ALA A 1 106 ? -19.792 -6.991 17.323 1.00 94.44 106 ALA A CA 1
ATOM 809 C C . ALA A 1 106 ? -19.504 -7.259 18.809 1.00 94.44 106 ALA A C 1
ATOM 811 O O . ALA A 1 106 ? -20.435 -7.408 19.602 1.00 94.44 106 ALA A O 1
ATOM 812 N N . THR A 1 107 ? -18.228 -7.232 19.194 1.00 95.38 107 THR A N 1
ATOM 813 C CA . THR A 1 107 ? -17.781 -7.417 20.580 1.00 95.38 107 THR A CA 1
ATOM 814 C C . THR A 1 107 ? -18.337 -6.324 21.488 1.00 95.38 107 THR A C 1
ATOM 816 O O . THR A 1 107 ? -18.908 -6.625 22.533 1.00 95.38 107 THR A O 1
ATOM 819 N N . ASN A 1 108 ? -18.266 -5.058 21.073 1.00 96.00 108 ASN A N 1
ATOM 820 C CA . ASN A 1 108 ? -18.803 -3.935 21.842 1.00 96.00 108 ASN A CA 1
ATOM 821 C C . ASN A 1 108 ? -20.322 -4.075 22.062 1.00 96.00 108 ASN A C 1
ATOM 823 O O . ASN A 1 108 ? -20.806 -3.905 23.179 1.00 96.00 108 ASN A O 1
ATOM 827 N N . LYS A 1 109 ? -21.081 -4.483 21.035 1.00 96.25 109 LYS A N 1
ATOM 828 C CA . LYS A 1 109 ? -22.520 -4.771 21.182 1.00 96.25 109 LYS A CA 1
ATOM 829 C C . LYS A 1 109 ? -22.789 -5.905 22.171 1.00 96.25 109 LYS A C 1
ATOM 831 O O . LYS A 1 109 ? -23.683 -5.769 23.001 1.00 96.25 109 LYS A O 1
ATOM 836 N N . ALA A 1 110 ? -22.022 -6.994 22.107 1.00 95.94 110 ALA A N 1
ATOM 837 C CA . ALA A 1 110 ? -22.161 -8.110 23.041 1.00 95.94 110 ALA A CA 1
ATOM 838 C C . ALA A 1 110 ? -21.864 -7.679 24.489 1.00 95.94 110 ALA A C 1
ATOM 840 O O . ALA A 1 110 ? -22.618 -8.013 25.399 1.00 95.94 110 ALA A O 1
ATOM 841 N N . VAL A 1 111 ? -20.822 -6.868 24.703 1.00 96.62 111 VAL A N 1
ATOM 842 C CA . VAL A 1 111 ? -20.492 -6.299 26.021 1.00 96.62 111 VAL A CA 1
ATOM 843 C C . VAL A 1 111 ? -21.621 -5.406 26.540 1.00 96.62 111 VAL A C 1
ATOM 845 O O . VAL A 1 111 ? -22.006 -5.525 27.701 1.00 96.62 111 VAL A O 1
ATOM 848 N N . GLN A 1 112 ? -22.197 -4.548 25.694 1.00 95.75 112 GLN A N 1
ATOM 849 C CA . GLN A 1 112 ? -23.334 -3.701 26.074 1.00 95.75 112 GLN A CA 1
ATOM 850 C C . GLN A 1 112 ? -24.579 -4.520 26.438 1.00 95.75 112 GLN A C 1
ATOM 852 O O . GLN A 1 112 ? -25.259 -4.194 27.409 1.00 95.75 112 GLN A O 1
ATOM 857 N N . GLN A 1 113 ? -24.863 -5.592 25.695 1.00 97.00 113 GLN A N 1
ATOM 858 C CA . GLN A 1 113 ? -25.965 -6.509 25.999 1.00 97.00 113 GLN A CA 1
ATOM 859 C C . GLN A 1 113 ? -25.756 -7.204 27.346 1.00 97.00 113 GLN A C 1
ATOM 861 O O . GLN A 1 113 ? -26.647 -7.166 28.190 1.00 97.00 113 GLN A O 1
ATOM 866 N N . LEU A 1 114 ? -24.561 -7.749 27.591 1.00 96.12 114 LEU A N 1
ATOM 867 C CA . LEU A 1 114 ? -24.215 -8.357 28.878 1.00 96.12 114 LEU A CA 1
ATOM 868 C C . LEU A 1 114 ? -24.320 -7.352 30.030 1.00 96.12 114 LEU A C 1
ATOM 870 O O . LEU A 1 114 ? -24.871 -7.672 31.078 1.00 96.12 114 LEU A O 1
ATOM 874 N N . ALA A 1 115 ? -23.842 -6.120 29.841 1.00 95.06 115 ALA A N 1
ATOM 875 C CA . ALA A 1 115 ? -23.960 -5.065 30.844 1.00 95.06 115 ALA A CA 1
ATOM 876 C C . ALA A 1 115 ? -25.428 -4.721 31.153 1.00 95.06 115 ALA A C 1
ATOM 878 O O . ALA A 1 115 ? -25.776 -4.506 32.316 1.00 95.06 115 ALA A O 1
ATOM 879 N N . ALA A 1 116 ? -26.295 -4.704 30.136 1.00 94.25 116 ALA A N 1
ATOM 880 C CA . ALA A 1 116 ? -27.726 -4.470 30.301 1.00 94.25 116 ALA A CA 1
ATOM 881 C C . ALA A 1 116 ? -28.423 -5.626 31.038 1.00 94.25 116 ALA A C 1
ATOM 883 O O . ALA A 1 116 ? -29.202 -5.376 31.959 1.00 94.25 116 ALA A O 1
ATOM 884 N N . GLU A 1 117 ? -28.113 -6.879 30.696 1.00 95.00 117 GLU A N 1
ATOM 885 C CA . GLU A 1 117 ? -28.646 -8.051 31.401 1.00 95.00 117 GLU A CA 1
ATOM 886 C C . GLU A 1 117 ? -28.180 -8.096 32.859 1.00 95.00 117 GLU A C 1
ATOM 888 O O . GLU A 1 117 ? -28.993 -8.293 33.761 1.00 95.00 117 GLU A O 1
ATOM 893 N N . LEU A 1 118 ? -26.899 -7.823 33.122 1.00 93.62 118 LEU A N 1
ATOM 894 C CA . LEU A 1 118 ? -26.370 -7.726 34.483 1.00 93.62 118 LEU A CA 1
ATOM 895 C C . LEU A 1 118 ? -27.049 -6.608 35.277 1.00 93.62 118 LEU A C 1
ATOM 89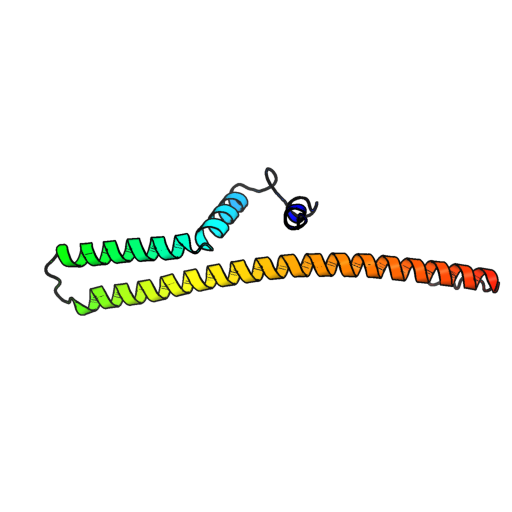7 O O . LEU A 1 118 ? -27.364 -6.792 36.453 1.00 93.62 118 LEU A O 1
ATOM 901 N N . ALA A 1 119 ? -27.311 -5.459 34.650 1.00 90.00 119 ALA A N 1
ATOM 902 C CA . ALA A 1 119 ? -28.059 -4.381 35.283 1.00 90.00 119 ALA A CA 1
ATOM 903 C C . ALA A 1 119 ? -29.502 -4.800 35.612 1.00 90.00 119 ALA A C 1
ATOM 905 O O . ALA A 1 119 ? -29.973 -4.480 36.702 1.00 90.00 119 ALA A O 1
ATOM 906 N N . ALA A 1 120 ? -30.171 -5.539 34.721 1.00 89.56 120 ALA A N 1
ATOM 907 C CA . ALA A 1 120 ? -31.527 -6.049 34.927 1.00 89.56 120 ALA A CA 1
ATOM 908 C C . ALA A 1 120 ? -31.602 -7.126 36.028 1.00 89.56 120 ALA A C 1
ATOM 910 O O . ALA A 1 120 ? -32.513 -7.118 36.854 1.00 89.56 120 ALA A O 1
ATOM 911 N N . VAL A 1 121 ? -30.623 -8.032 36.091 1.00 91.50 121 VAL A N 1
ATOM 912 C CA . VAL A 1 121 ? -30.520 -9.021 37.178 1.00 91.50 121 VAL A CA 1
ATOM 913 C C . VAL A 1 121 ? -30.240 -8.320 38.509 1.00 91.50 121 VAL A C 1
ATOM 915 O O . VAL A 1 121 ? -30.862 -8.634 39.522 1.00 91.50 121 VAL A O 1
ATOM 918 N N . ARG A 1 122 ? -29.348 -7.322 38.514 1.00 86.00 122 ARG A N 1
ATOM 919 C CA . ARG A 1 122 ? -29.020 -6.536 39.709 1.00 86.00 122 ARG A CA 1
ATOM 920 C C . ARG A 1 122 ? -30.235 -5.799 40.272 1.00 86.00 122 ARG A C 1
ATOM 922 O O . ARG A 1 122 ? -30.438 -5.834 41.484 1.00 86.00 122 ARG A O 1
ATOM 929 N N . THR A 1 123 ? -31.041 -5.153 39.426 1.00 87.69 123 THR A N 1
ATOM 930 C CA . THR A 1 123 ? -32.263 -4.466 39.879 1.00 87.69 123 THR A CA 1
ATOM 931 C C . THR A 1 123 ? -33.280 -5.446 40.455 1.00 87.69 123 THR A C 1
ATOM 933 O O . THR A 1 123 ? -33.876 -5.149 41.487 1.00 87.69 123 THR A O 1
ATOM 936 N N . HIS A 1 124 ? -33.424 -6.636 39.865 1.00 88.06 124 HIS A N 1
ATOM 937 C CA . HIS A 1 124 ? -34.291 -7.687 40.404 1.00 88.06 124 HIS A CA 1
ATOM 938 C C . HIS A 1 124 ? -33.832 -8.194 41.786 1.00 88.06 124 HIS A C 1
ATOM 940 O O . HIS A 1 124 ? -34.655 -8.611 42.599 1.00 88.06 124 HIS A O 1
ATOM 946 N N . LEU A 1 125 ? -32.530 -8.156 42.079 1.00 88.69 125 LEU A N 1
ATOM 947 C CA . LEU A 1 125 ? -31.964 -8.577 43.368 1.00 88.69 125 LEU A CA 1
ATOM 948 C C . LEU A 1 125 ? -31.976 -7.476 44.444 1.00 88.69 125 LEU A C 1
ATOM 950 O O . LEU A 1 125 ? -31.549 -7.729 45.568 1.00 88.69 125 LEU A O 1
ATOM 954 N N . GLY A 1 126 ? -32.447 -6.262 44.131 1.00 85.19 126 GLY A N 1
ATOM 955 C CA . GLY A 1 126 ? -32.504 -5.148 45.088 1.00 85.19 126 GLY A CA 1
ATOM 956 C C . GLY A 1 126 ? -31.132 -4.633 45.543 1.00 85.19 126 GLY A C 1
ATOM 957 O O . GLY A 1 126 ? -31.042 -3.938 46.552 1.00 85.19 126 GLY A O 1
ATOM 958 N N . VAL A 1 127 ? -30.060 -4.971 44.818 1.00 83.50 127 VAL A N 1
ATOM 959 C CA . VAL A 1 127 ? -28.694 -4.533 45.132 1.00 83.50 127 VAL A CA 1
ATOM 960 C C . VAL A 1 127 ? -28.508 -3.096 44.627 1.00 83.50 127 VAL A C 1
ATOM 962 O O . VAL A 1 127 ? -28.650 -2.865 43.420 1.00 83.50 127 VAL A O 1
ATOM 965 N N . PRO A 1 128 ? -28.200 -2.119 45.504 1.00 72.81 128 PRO A N 1
ATOM 966 C CA . PRO A 1 128 ? -28.002 -0.735 45.089 1.00 72.81 128 PRO A CA 1
ATOM 967 C C . PRO A 1 128 ? -26.789 -0.615 44.151 1.00 72.81 128 PRO A C 1
ATOM 969 O O . PRO A 1 128 ? -25.855 -1.420 44.239 1.00 72.81 128 PRO A O 1
ATOM 972 N N . PRO A 1 129 ? -26.787 0.361 43.225 1.00 70.69 129 PRO A N 1
ATOM 973 C CA . PRO A 1 129 ? -25.627 0.610 42.384 1.00 70.69 129 PRO A CA 1
ATOM 974 C C . PRO A 1 129 ? -24.421 0.914 43.277 1.00 70.69 129 PRO A C 1
ATOM 976 O O . PRO A 1 129 ? -24.488 1.769 44.156 1.00 70.69 129 PRO A O 1
ATOM 979 N N . HIS A 1 130 ? -23.320 0.194 43.065 1.00 67.62 130 HIS A N 1
ATOM 980 C CA . HIS A 1 130 ? -22.037 0.641 43.582 1.00 67.62 130 HIS A CA 1
ATOM 981 C C . HIS A 1 130 ? -21.679 1.896 42.792 1.00 67.62 130 HIS A C 1
ATOM 983 O O . HIS A 1 130 ? -21.389 1.795 41.598 1.00 67.62 130 HIS A O 1
ATOM 989 N N . ASP A 1 131 ? -21.741 3.052 43.449 1.00 62.28 131 ASP A N 1
ATOM 990 C CA . ASP A 1 131 ? -21.071 4.260 42.985 1.00 62.28 131 ASP A CA 1
ATOM 991 C C . ASP A 1 131 ? -19.602 3.881 42.755 1.00 62.28 131 ASP A C 1
ATOM 993 O O . ASP A 1 131 ? -18.854 3.609 43.700 1.00 62.28 131 ASP A O 1
ATOM 997 N N . GLN A 1 132 ? -19.218 3.727 41.488 1.00 55.56 132 GLN A N 1
ATOM 998 C CA . GLN A 1 132 ? -17.809 3.719 41.126 1.00 55.56 132 GLN A CA 1
ATOM 999 C C . GLN A 1 132 ? -17.357 5.183 41.037 1.00 55.56 132 GLN A C 1
ATOM 1001 O O . GLN A 1 132 ? -18.141 6.011 40.565 1.00 55.56 132 GLN A O 1
ATOM 1006 N N . PRO A 1 133 ? -16.153 5.499 41.541 1.00 50.31 133 PRO A N 1
ATOM 1007 C CA . PRO A 1 133 ? -15.606 6.854 41.534 1.00 50.31 133 PRO A CA 1
ATOM 1008 C C . PRO A 1 133 ? -15.422 7.421 40.122 1.00 50.31 133 PRO A C 1
ATOM 1010 O O . PRO A 1 133 ? -15.221 6.622 39.177 1.00 50.31 133 PRO A O 1
#

Solvent-accessible surface area (backbone atoms only — not comparable to full-atom values): 7796 Å² total; per-residue (Å²): 142,76,69,90,68,53,67,72,68,39,94,88,46,77,47,89,83,69,45,52,76,66,55,52,50,49,51,53,48,52,62,48,56,45,31,73,69,44,58,52,50,53,52,50,53,49,54,52,50,52,60,50,59,77,75,68,67,92,62,96,54,64,66,59,60,53,50,54,49,52,54,50,49,53,54,52,51,52,52,43,51,50,40,35,52,50,52,51,50,53,54,50,52,55,52,49,56,50,53,50,51,56,51,51,54,53,49,53,51,52,51,51,51,52,52,50,51,53,50,54,54,35,59,75,68,70,55,75,82,78,85,72,133

Sequence (133 aa):
MRAHRLWHRHPGVRTGTDLTRGERAADIMRNSMGSWNFVFGSLLFLAGWIAAAETGAPIDNPQLTILNLVLSCVAALQGAILLIAAKRADQVSAELARHDFETDTATNKAVQQLAAELAAVRTHLGVPPHDQP